Protein AF-A0A1X7VKW8-F1 (afdb_monomer)

pLDDT: mean 81.67, std 7.58, range [49.69, 91.44]

Radius of gyration: 19.3 Å; Cα contacts (8 Å, |Δi|>4): 17; chains: 1; bounding box: 43×34×45 Å

Mean predicted aligned error: 9.91 Å

Secondary structure (DSSP, 8-state):
----TTHHHHHHHHHHHHSSGGGT--GGGHHHHHHHHHT---SS-HHHHHHHHHHHHHHHHHHHHHHSPTTSHHHHHHHHH-

Sol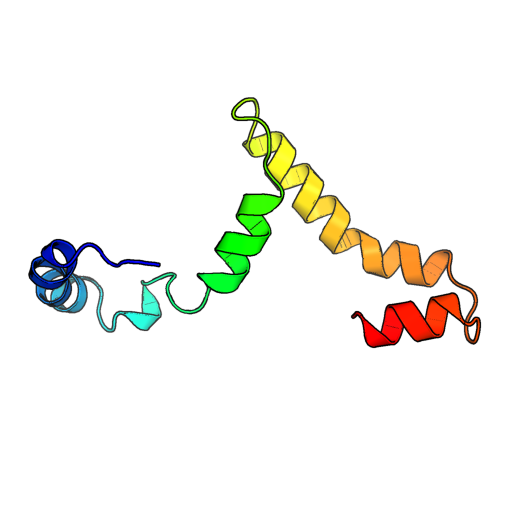vent-accessible surface area (backbone atoms only — not comparable to full-atom va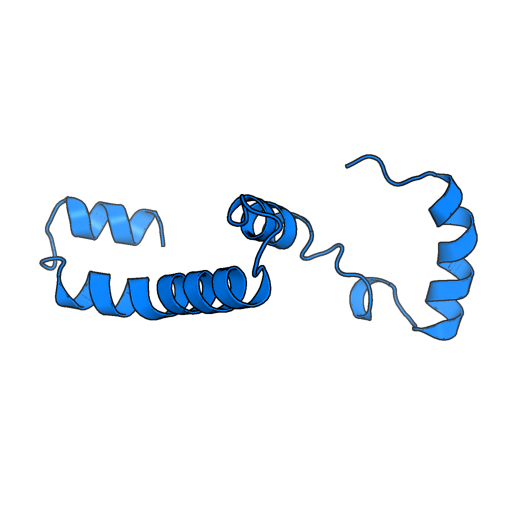lues): 5134 Å² total; per-residue (Å²): 135,83,74,62,72,72,56,63,74,48,45,64,58,49,33,73,75,70,40,64,58,81,81,76,43,63,70,92,45,44,67,59,50,50,59,59,50,68,72,63,86,56,93,69,63,50,70,59,51,52,53,50,51,55,51,48,65,70,43,46,61,61,48,46,67,74,68,46,55,91,88,36,73,69,38,57,51,50,64,73,74,105

Foldseek 3Di:
DDDPVVVVVCVVVCCVVPNDCVVPPCVVCVVVVVVVVVQDDDPPPVVVSNVVVVVCVVCVVVVCVVPPDPPDPVNVVVVVVD

Sequence (82 aa):
MTINVHSLLHLPNAVRQLGPLWAHSCFPYESENGEFFSLFHRSQSIEKQVVNYCSVIQKLPSLANSTLVPGSELHDEYIKMA

Structure (mmCIF, N/CA/C/O backbone):
data_AF-A0A1X7VKW8-F1
#
_entry.id   AF-A0A1X7VKW8-F1
#
loop_
_atom_site.group_PDB
_atom_site.id
_atom_site.type_symbol
_atom_site.label_atom_id
_atom_site.label_alt_id
_atom_site.label_comp_id
_atom_site.label_asym_id
_atom_site.label_entity_id
_atom_site.label_seq_id
_atom_site.pdbx_PDB_ins_code
_atom_site.Cartn_x
_atom_site.Cartn_y
_atom_site.Cartn_z
_atom_site.occupancy
_atom_site.B_iso_or_equiv
_atom_site.auth_seq_id
_atom_site.auth_comp_id
_atom_site.auth_asym_id
_atom_site.auth_atom_id
_atom_site.pdbx_PDB_model_num
ATOM 1 N N . MET A 1 1 ? -4.274 3.250 -17.257 1.00 49.69 1 MET A N 1
ATOM 2 C CA . MET A 1 1 ? -2.828 3.518 -17.373 1.00 49.69 1 MET A CA 1
ATOM 3 C C . MET A 1 1 ? -2.324 2.997 -18.714 1.00 49.69 1 MET A C 1
ATOM 5 O O . MET A 1 1 ? -2.722 1.910 -19.115 1.00 49.69 1 MET A O 1
ATOM 9 N N . THR A 1 2 ? -1.498 3.760 -19.430 1.00 50.03 2 THR A N 1
ATOM 10 C CA . THR A 1 2 ? -0.837 3.291 -20.657 1.00 50.03 2 THR A CA 1
ATOM 11 C C . THR A 1 2 ? 0.454 2.602 -20.234 1.00 50.03 2 THR A C 1
ATOM 13 O O . THR A 1 2 ? 1.408 3.275 -19.849 1.00 50.03 2 THR A O 1
ATOM 16 N N . ILE A 1 3 ? 0.495 1.267 -20.248 1.00 65.50 3 ILE A N 1
ATOM 17 C CA . ILE A 1 3 ? 1.776 0.563 -20.136 1.00 65.50 3 ILE A CA 1
ATOM 18 C C . ILE A 1 3 ? 2.652 1.048 -21.288 1.00 65.50 3 ILE A C 1
ATOM 20 O O . ILE A 1 3 ? 2.216 1.068 -22.442 1.00 65.50 3 ILE A O 1
ATOM 24 N N . ASN A 1 4 ? 3.884 1.458 -20.982 1.00 71.19 4 ASN A N 1
ATOM 25 C CA . ASN A 1 4 ? 4.851 1.694 -22.038 1.00 71.19 4 ASN A CA 1
ATOM 26 C C . ASN A 1 4 ? 5.039 0.359 -22.765 1.00 71.19 4 ASN A C 1
ATOM 28 O O . ASN A 1 4 ? 5.542 -0.595 -22.175 1.00 71.19 4 ASN A O 1
ATOM 32 N N . VAL A 1 5 ? 4.610 0.281 -24.027 1.00 78.06 5 VAL A N 1
ATOM 33 C CA . VAL A 1 5 ? 4.693 -0.938 -24.847 1.00 78.06 5 VAL A CA 1
ATOM 34 C C . VAL A 1 5 ? 6.117 -1.502 -24.866 1.00 78.06 5 VAL A C 1
ATOM 36 O O . VAL A 1 5 ? 6.300 -2.713 -24.934 1.00 78.06 5 VAL A O 1
ATOM 39 N N . HIS A 1 6 ? 7.129 -0.642 -24.713 1.00 82.06 6 HIS A N 1
ATOM 40 C CA . HIS A 1 6 ? 8.525 -1.044 -24.583 1.00 82.06 6 HIS A CA 1
ATOM 41 C C . HIS A 1 6 ? 8.783 -1.968 -23.380 1.00 82.06 6 HIS A C 1
ATOM 43 O O . HIS A 1 6 ? 9.600 -2.880 -23.473 1.00 82.06 6 HIS A O 1
ATOM 49 N N . SER A 1 7 ? 8.063 -1.799 -22.268 1.00 73.00 7 SER A N 1
ATOM 50 C CA . SER A 1 7 ? 8.196 -2.652 -21.080 1.00 73.00 7 SER A CA 1
ATOM 51 C C . SER A 1 7 ? 7.806 -4.110 -21.349 1.00 73.00 7 SER A C 1
ATOM 53 O O . SER A 1 7 ? 8.292 -5.005 -20.658 1.00 73.00 7 SER A O 1
ATOM 55 N N . LEU A 1 8 ? 7.002 -4.379 -22.386 1.00 81.31 8 LEU A N 1
ATOM 56 C CA . LEU A 1 8 ? 6.652 -5.743 -22.790 1.00 81.31 8 LEU A CA 1
ATOM 57 C C . LEU A 1 8 ? 7.857 -6.529 -23.330 1.00 81.31 8 LEU A C 1
ATOM 59 O O . LEU A 1 8 ? 7.855 -7.753 -23.225 1.00 81.31 8 LEU A O 1
ATOM 63 N N . LEU A 1 9 ? 8.908 -5.864 -23.839 1.00 90.69 9 LEU A N 1
ATOM 64 C CA . LEU A 1 9 ? 10.150 -6.551 -24.227 1.00 90.69 9 LEU A CA 1
ATOM 65 C C . LEU A 1 9 ? 10.897 -7.128 -23.020 1.00 90.69 9 LEU A C 1
ATOM 67 O O . LEU A 1 9 ? 11.582 -8.141 -23.145 1.00 90.69 9 LEU A O 1
ATOM 71 N N . HIS A 1 10 ? 10.774 -6.486 -21.859 1.00 84.94 10 HIS A N 1
ATOM 72 C CA . HIS A 1 10 ? 11.507 -6.867 -20.649 1.00 84.94 10 HIS A CA 1
ATOM 73 C C . HIS A 1 10 ? 10.713 -7.831 -19.762 1.00 84.94 10 HIS A C 1
ATOM 75 O O . HIS A 1 10 ? 11.306 -8.547 -18.954 1.00 84.94 10 HIS A O 1
ATOM 81 N N . LEU A 1 11 ? 9.390 -7.909 -19.952 1.00 83.06 11 LEU A N 1
ATOM 82 C CA . LEU A 1 11 ? 8.487 -8.805 -19.220 1.00 83.06 11 LEU A CA 1
ATOM 83 C C . LEU A 1 11 ? 8.960 -10.273 -19.200 1.00 83.06 11 LEU A C 1
ATOM 85 O O . LEU A 1 11 ? 8.995 -10.860 -18.119 1.00 83.06 11 LEU A O 1
ATOM 89 N N . PRO A 1 12 ? 9.363 -10.888 -20.332 1.00 88.38 12 PRO A N 1
ATOM 90 C CA . PRO A 1 12 ? 9.816 -12.279 -20.338 1.00 88.38 12 PRO A CA 1
ATOM 91 C C . PRO A 1 12 ? 11.069 -12.503 -19.487 1.00 88.38 12 PRO A C 1
ATOM 93 O O . PRO A 1 12 ? 11.175 -13.516 -18.798 1.00 88.38 12 PRO A O 1
ATOM 96 N N . ASN A 1 13 ? 12.007 -11.550 -19.494 1.00 87.56 13 ASN A N 1
ATOM 97 C CA . ASN A 1 13 ? 13.207 -11.624 -18.660 1.00 87.56 13 ASN A CA 1
ATOM 98 C C . ASN A 1 13 ? 12.852 -11.485 -17.177 1.00 87.56 13 ASN A C 1
ATOM 100 O O . ASN A 1 13 ? 13.354 -12.259 -16.364 1.00 87.56 13 ASN A O 1
ATOM 104 N N . ALA A 1 14 ? 11.929 -10.579 -16.839 1.00 83.06 14 ALA A N 1
ATOM 105 C CA . ALA A 1 14 ? 11.418 -10.433 -15.479 1.00 83.06 14 ALA A CA 1
ATOM 106 C C . ALA A 1 14 ? 10.743 -11.723 -14.984 1.00 83.06 14 ALA A C 1
ATOM 108 O O . ALA A 1 14 ? 11.015 -12.165 -13.872 1.00 83.06 14 ALA A O 1
ATOM 109 N N . VAL A 1 15 ? 9.939 -12.390 -15.823 1.00 84.75 15 VAL A N 1
ATOM 110 C CA . VAL A 1 15 ? 9.310 -13.673 -15.463 1.00 84.75 15 VAL A CA 1
ATOM 111 C C . VAL A 1 15 ? 10.338 -14.777 -15.231 1.00 84.75 15 VAL A C 1
ATOM 113 O O . VAL A 1 15 ? 10.209 -15.564 -14.297 1.00 84.75 15 VAL A O 1
ATOM 116 N N . ARG A 1 16 ? 11.386 -14.843 -16.059 1.00 90.50 16 ARG A N 1
ATOM 117 C CA . ARG A 1 16 ? 12.441 -15.860 -15.918 1.00 90.50 16 ARG A CA 1
ATOM 118 C C . ARG A 1 16 ? 13.286 -15.666 -14.661 1.00 90.50 16 ARG A C 1
ATOM 120 O O . ARG A 1 16 ? 13.754 -16.654 -14.110 1.00 90.50 16 ARG A O 1
ATOM 127 N N . GLN A 1 17 ? 13.495 -14.423 -14.230 1.00 88.12 17 GLN A N 1
ATOM 128 C CA . GLN A 1 17 ? 14.322 -14.103 -13.063 1.00 88.12 17 GLN A CA 1
ATOM 129 C C . GLN A 1 17 ? 13.543 -14.152 -11.745 1.00 88.12 17 GLN A C 1
ATOM 131 O O . GLN A 1 17 ? 14.078 -14.606 -10.740 1.00 88.12 17 GLN A O 1
ATOM 136 N N . LEU A 1 18 ? 12.297 -13.678 -11.749 1.00 85.19 18 LEU A N 1
ATOM 137 C CA . LEU A 1 18 ? 11.514 -13.421 -10.536 1.00 85.19 18 LEU A CA 1
ATOM 138 C C . LEU A 1 18 ? 10.287 -14.339 -10.408 1.00 85.19 18 LEU A C 1
ATOM 140 O O . LEU A 1 18 ? 9.582 -14.300 -9.404 1.00 85.19 18 LEU A O 1
ATOM 144 N N . GLY A 1 19 ? 10.026 -15.185 -11.409 1.00 85.06 19 GLY A N 1
ATOM 145 C CA . GLY A 1 19 ? 8.878 -16.087 -11.436 1.00 85.06 19 GLY A CA 1
ATOM 146 C C . GLY A 1 19 ? 7.610 -15.428 -11.997 1.00 85.06 19 GLY A C 1
ATOM 147 O O . GLY A 1 19 ? 7.682 -14.473 -12.769 1.00 85.06 19 GLY A O 1
ATOM 148 N N . PRO A 1 20 ? 6.411 -15.932 -11.673 1.00 81.69 20 PRO A N 1
ATOM 149 C CA . PRO A 1 20 ? 5.156 -15.401 -12.211 1.00 81.69 20 PRO A CA 1
ATOM 150 C C . PRO A 1 20 ? 4.939 -13.928 -11.847 1.00 81.69 20 PRO A C 1
ATOM 152 O O . PRO A 1 20 ? 5.011 -13.593 -10.670 1.00 81.69 20 PRO A O 1
ATOM 155 N N . LEU A 1 21 ? 4.625 -13.061 -12.825 1.00 74.56 21 LEU A N 1
ATOM 156 C CA . LEU A 1 21 ? 4.495 -11.603 -12.615 1.00 74.56 21 LEU A CA 1
ATOM 157 C C . LEU A 1 21 ? 3.640 -11.241 -11.406 1.00 74.56 21 LEU A C 1
ATOM 159 O O . LEU A 1 21 ? 4.012 -10.350 -10.670 1.00 74.56 21 LEU A O 1
ATOM 163 N N . TRP A 1 22 ? 2.534 -11.930 -11.151 1.00 70.75 22 TRP A N 1
ATOM 164 C CA . TRP A 1 22 ? 1.645 -11.613 -10.029 1.00 70.75 22 TRP A CA 1
ATOM 165 C C . TRP A 1 22 ? 2.306 -11.728 -8.643 1.00 70.75 22 TRP A C 1
ATOM 167 O O . TRP A 1 22 ? 1.816 -11.120 -7.699 1.00 70.75 22 TRP A O 1
ATOM 177 N N . ALA A 1 23 ? 3.406 -12.475 -8.508 1.00 74.69 23 ALA A N 1
ATOM 178 C CA . ALA A 1 23 ? 4.125 -12.612 -7.242 1.00 74.69 23 ALA A CA 1
ATOM 179 C C . ALA A 1 23 ? 5.062 -11.424 -6.948 1.00 74.69 23 ALA A C 1
ATOM 181 O O . ALA A 1 23 ? 5.445 -11.213 -5.802 1.00 74.69 23 ALA A O 1
ATOM 182 N N . HIS A 1 24 ? 5.443 -10.654 -7.973 1.00 73.50 24 HIS A N 1
ATOM 183 C CA . HIS A 1 24 ? 6.429 -9.560 -7.880 1.00 73.50 24 HIS A CA 1
ATOM 184 C C . HIS A 1 24 ? 5.981 -8.258 -8.552 1.00 73.50 24 HIS A C 1
ATOM 186 O O . HIS A 1 24 ? 6.643 -7.230 -8.442 1.00 73.50 24 HIS A O 1
ATOM 192 N N . SER A 1 25 ? 4.842 -8.280 -9.231 1.00 75.19 25 SER A N 1
ATOM 193 C CA . SER A 1 25 ? 4.200 -7.130 -9.840 1.00 75.19 25 SER A CA 1
ATOM 194 C C . SER A 1 25 ? 3.202 -6.540 -8.861 1.00 75.19 25 SER A C 1
ATOM 196 O O . SER A 1 25 ? 2.321 -7.234 -8.359 1.00 75.19 25 SER A O 1
ATOM 198 N N . CYS A 1 26 ? 3.276 -5.226 -8.672 1.00 73.50 26 CYS A N 1
ATOM 199 C CA . CYS A 1 26 ? 2.255 -4.476 -7.950 1.00 73.50 26 CYS A CA 1
ATOM 200 C C . CYS A 1 26 ? 0.991 -4.220 -8.788 1.00 73.50 26 CYS A C 1
ATOM 202 O O . CYS A 1 26 ? 0.132 -3.468 -8.341 1.00 73.50 26 CYS A O 1
ATOM 204 N N . PHE A 1 27 ? 0.861 -4.821 -9.978 1.00 76.50 27 PHE A N 1
ATOM 205 C CA . PHE A 1 27 ? -0.305 -4.652 -10.849 1.00 76.50 27 PHE A CA 1
ATOM 206 C C . PHE A 1 27 ? -1.645 -4.956 -10.149 1.00 76.50 27 PHE A C 1
ATOM 208 O O . PHE A 1 27 ? -2.558 -4.145 -10.275 1.00 76.50 27 PHE A O 1
ATOM 215 N N . PRO A 1 28 ? -1.787 -6.028 -9.337 1.00 78.19 28 PRO A N 1
ATOM 216 C CA . PRO A 1 28 ? -3.029 -6.270 -8.594 1.00 78.19 28 PRO A CA 1
ATOM 217 C C . PRO A 1 28 ? -3.380 -5.167 -7.585 1.00 78.19 28 PRO A C 1
ATOM 219 O O . PRO A 1 28 ? -4.538 -5.030 -7.212 1.00 78.19 28 PRO A O 1
ATOM 222 N N . TYR A 1 29 ? -2.390 -4.385 -7.150 1.00 80.56 29 TYR A N 1
ATOM 223 C CA . TYR A 1 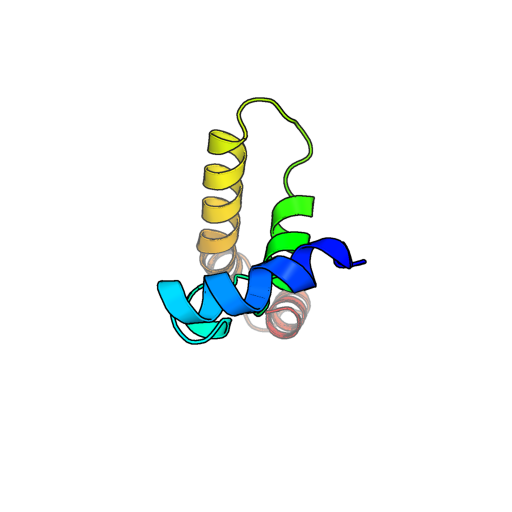29 ? -2.540 -3.302 -6.178 1.00 80.56 29 TYR A CA 1
ATOM 224 C C . TYR A 1 29 ? -2.511 -1.920 -6.841 1.00 80.56 29 TYR A C 1
ATOM 226 O O . TYR A 1 29 ? -2.427 -0.915 -6.148 1.00 80.56 29 TYR A O 1
ATOM 234 N N . GLU A 1 30 ? -2.517 -1.832 -8.173 1.00 80.44 30 GLU A N 1
ATOM 235 C CA . GLU A 1 30 ? -2.335 -0.565 -8.889 1.00 80.44 30 GLU A CA 1
ATOM 236 C C . GLU A 1 30 ? -3.462 0.432 -8.598 1.00 80.44 30 GLU A C 1
ATOM 238 O O . GLU A 1 30 ? -3.187 1.614 -8.397 1.00 80.44 30 GLU A O 1
ATOM 243 N N . SER A 1 31 ? -4.705 -0.050 -8.505 1.00 83.00 31 SER A N 1
ATOM 244 C CA . SER A 1 31 ? -5.865 0.760 -8.115 1.00 83.00 31 SER A CA 1
ATOM 245 C C . SER A 1 31 ? -5.679 1.367 -6.724 1.00 83.00 31 SER A C 1
ATOM 247 O O . SER A 1 31 ? -5.724 2.586 -6.574 1.00 83.00 31 SER A O 1
ATOM 249 N N . GLU A 1 32 ? -5.363 0.531 -5.734 1.00 82.62 32 GLU A N 1
ATOM 250 C CA . GLU A 1 32 ? -5.139 0.965 -4.350 1.00 82.62 32 GLU A CA 1
ATOM 251 C C . GLU A 1 32 ? -3.919 1.882 -4.227 1.00 82.62 32 GLU A C 1
ATOM 253 O O . GLU A 1 32 ? -3.949 2.876 -3.511 1.00 82.62 32 GLU A O 1
ATOM 258 N N . ASN A 1 33 ? -2.845 1.601 -4.969 1.00 82.56 33 ASN A N 1
ATOM 259 C CA . ASN A 1 33 ? -1.656 2.449 -5.009 1.00 82.56 33 ASN A CA 1
ATOM 260 C C . ASN A 1 33 ? -1.953 3.818 -5.631 1.00 82.56 33 ASN A C 1
ATOM 262 O O . ASN A 1 33 ? -1.354 4.806 -5.217 1.00 82.56 33 ASN A O 1
ATOM 266 N N . GLY A 1 34 ? -2.857 3.886 -6.612 1.00 83.62 34 GLY A N 1
ATOM 267 C CA . GLY A 1 34 ? -3.314 5.136 -7.215 1.00 83.62 34 GLY A CA 1
ATOM 268 C C . GLY A 1 34 ? -4.103 5.994 -6.228 1.00 83.62 34 GLY A C 1
ATOM 269 O O . GLY A 1 34 ? -3.773 7.166 -6.040 1.00 83.62 34 GLY A O 1
ATOM 270 N N . GLU A 1 35 ? -5.081 5.396 -5.546 1.00 83.44 35 GLU A N 1
ATOM 271 C CA . GLU A 1 35 ? -5.842 6.055 -4.476 1.00 83.44 35 GLU A CA 1
ATOM 272 C C . GLU A 1 35 ? -4.915 6.504 -3.344 1.00 83.44 35 GLU A C 1
ATOM 274 O O . GLU A 1 35 ? -4.920 7.670 -2.950 1.00 83.44 35 GLU A O 1
ATOM 279 N N . PHE A 1 36 ? -4.024 5.622 -2.892 1.00 81.25 36 PHE A N 1
ATOM 280 C CA . PHE A 1 36 ? -3.024 5.928 -1.876 1.00 81.25 36 PHE A CA 1
ATOM 281 C C . PHE A 1 36 ? -2.099 7.073 -2.302 1.00 81.25 36 PHE A C 1
ATOM 283 O O . PHE A 1 36 ? -1.802 7.959 -1.502 1.00 81.25 36 PHE A O 1
ATOM 290 N N . PHE A 1 37 ? -1.672 7.101 -3.567 1.00 80.75 37 PHE A N 1
ATOM 291 C CA . PHE A 1 37 ? -0.829 8.168 -4.099 1.00 80.75 37 PHE A CA 1
ATOM 292 C C . PHE A 1 37 ? -1.556 9.515 -4.159 1.00 80.75 37 PHE A C 1
ATOM 294 O O . PHE A 1 37 ? -0.941 10.545 -3.884 1.00 80.75 37 PHE A O 1
ATOM 301 N N . SER A 1 38 ? -2.862 9.516 -4.450 1.00 82.12 38 SER A N 1
ATOM 302 C CA . SER A 1 38 ? -3.682 10.734 -4.492 1.00 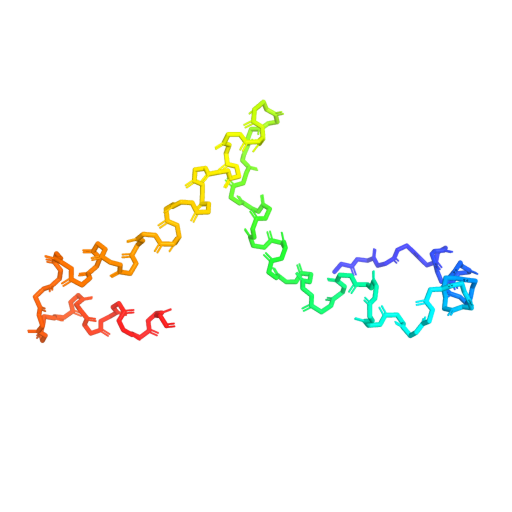82.12 38 SER A CA 1
ATOM 303 C C . SER A 1 38 ? -3.722 11.484 -3.152 1.00 82.12 38 SER A C 1
ATOM 305 O O . SER A 1 38 ? -3.939 12.694 -3.116 1.00 82.12 38 SER A O 1
ATOM 307 N N . LEU A 1 39 ? -3.436 10.798 -2.042 1.00 77.56 39 LEU A N 1
ATOM 308 C CA . LEU A 1 39 ? -3.388 11.398 -0.711 1.00 77.56 39 LEU A CA 1
ATOM 309 C C . LEU A 1 39 ? -2.154 12.309 -0.531 1.00 77.56 39 LEU A C 1
ATOM 311 O O . LEU A 1 39 ? -2.191 13.272 0.246 1.00 77.56 39 LEU A O 1
ATOM 315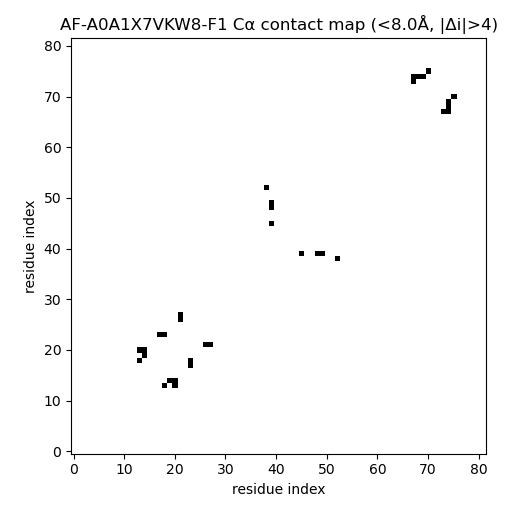 N N . PHE A 1 40 ? -1.067 12.086 -1.275 1.00 80.31 40 PHE A N 1
ATOM 316 C CA . PHE A 1 40 ? 0.172 12.860 -1.158 1.00 80.31 40 PHE A CA 1
ATOM 317 C C . PHE A 1 40 ? 0.191 14.042 -2.128 1.00 80.31 40 PHE A C 1
ATOM 319 O O . PHE A 1 40 ? 0.391 13.896 -3.328 1.00 80.31 40 PHE A O 1
ATOM 326 N N . HIS A 1 41 ? 0.040 15.253 -1.596 1.00 79.75 41 HIS A N 1
ATOM 327 C CA . HIS A 1 41 ? -0.027 16.468 -2.418 1.00 79.75 41 HIS A CA 1
ATOM 328 C C . HIS A 1 41 ? 1.293 17.242 -2.461 1.00 79.75 41 HIS A C 1
ATOM 330 O O . HIS A 1 41 ? 1.510 18.065 -3.349 1.00 79.75 41 HIS A O 1
ATOM 336 N N . ARG A 1 42 ? 2.181 17.028 -1.480 1.00 74.12 42 ARG A N 1
ATOM 337 C CA . ARG A 1 42 ? 3.459 17.746 -1.385 1.00 74.12 42 ARG A CA 1
ATOM 338 C C . ARG A 1 42 ? 4.612 16.775 -1.580 1.00 74.12 42 ARG A C 1
ATOM 340 O O . ARG A 1 42 ? 4.650 15.725 -0.952 1.00 74.12 42 ARG A O 1
ATOM 347 N N . SER A 1 43 ? 5.597 17.169 -2.379 1.00 71.62 43 SER A N 1
ATOM 348 C CA . SER A 1 43 ? 6.830 16.399 -2.596 1.00 71.62 43 SER A CA 1
ATOM 349 C C . SER A 1 43 ? 7.811 16.464 -1.419 1.00 71.62 43 SER A C 1
ATOM 351 O O . SER A 1 43 ? 8.830 15.778 -1.424 1.00 71.62 43 SER A O 1
ATOM 353 N N . GLN A 1 44 ? 7.521 17.284 -0.406 1.00 80.06 44 GLN A N 1
ATOM 354 C CA . GLN A 1 44 ? 8.345 17.416 0.791 1.00 80.06 44 GLN A CA 1
ATOM 355 C C . GLN A 1 44 ? 7.838 16.505 1.909 1.00 80.06 44 GLN A C 1
ATOM 357 O O . GLN A 1 44 ? 6.641 16.468 2.203 1.00 80.06 44 GLN A O 1
ATOM 362 N N . SER A 1 45 ? 8.770 15.812 2.562 1.00 83.31 45 SER A N 1
ATOM 363 C CA . SER A 1 45 ? 8.503 14.902 3.680 1.00 83.31 45 SER A CA 1
ATOM 364 C C . SER A 1 45 ? 7.417 13.861 3.393 1.00 83.31 45 SER A C 1
ATOM 366 O O . SER A 1 45 ? 6.465 13.702 4.164 1.00 83.31 45 SER A O 1
ATOM 368 N N . ILE A 1 46 ? 7.552 13.159 2.267 1.00 82.56 46 ILE A N 1
ATOM 369 C CA . ILE A 1 46 ? 6.628 12.100 1.837 1.00 82.56 46 ILE A CA 1
ATOM 370 C C . ILE A 1 46 ? 6.533 11.012 2.913 1.00 82.56 46 ILE A C 1
ATOM 372 O O . ILE A 1 46 ? 5.443 10.549 3.222 1.00 82.56 46 ILE A O 1
ATOM 376 N N . GLU A 1 47 ? 7.641 10.684 3.575 1.00 85.62 47 GLU A N 1
ATOM 377 C CA . GLU A 1 47 ? 7.697 9.727 4.678 1.0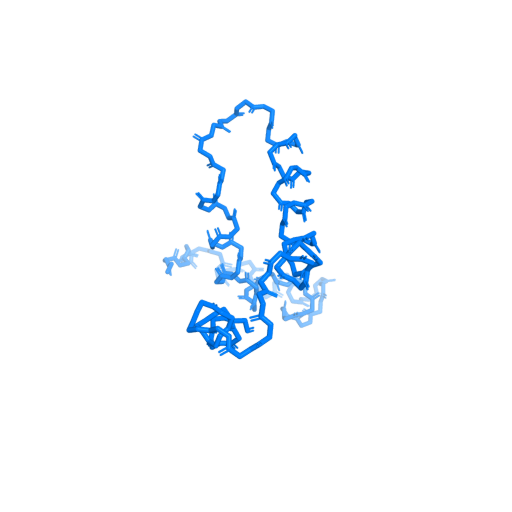0 85.62 47 GLU A CA 1
ATOM 378 C C . GLU A 1 47 ? 6.757 10.096 5.834 1.00 85.62 47 GLU A C 1
ATOM 380 O O . GLU A 1 47 ? 6.047 9.241 6.362 1.00 85.62 47 GLU A O 1
ATOM 385 N N . LYS A 1 48 ? 6.679 11.384 6.192 1.00 87.00 48 LYS A N 1
ATOM 386 C CA . LYS A 1 48 ? 5.776 11.856 7.251 1.00 87.00 48 LYS A CA 1
ATOM 387 C C . LYS A 1 48 ? 4.326 11.818 6.800 1.00 87.00 48 LYS A C 1
ATOM 389 O O . LYS A 1 48 ? 3.455 11.488 7.601 1.00 87.00 48 LYS A O 1
ATOM 394 N N . GLN A 1 49 ? 4.068 12.146 5.536 1.00 85.31 49 GLN A N 1
ATOM 395 C CA . GLN A 1 49 ? 2.722 12.062 4.983 1.00 85.31 49 GLN A CA 1
ATOM 396 C C . GLN A 1 49 ? 2.245 10.607 4.979 1.00 85.31 49 GLN A C 1
ATOM 398 O O . GLN A 1 49 ? 1.168 10.339 5.499 1.00 85.31 49 GLN A O 1
ATOM 403 N N . VAL A 1 50 ? 3.070 9.667 4.506 1.00 87.50 50 VAL A N 1
ATOM 404 C CA . VAL A 1 50 ? 2.782 8.221 4.511 1.00 87.50 50 VAL A CA 1
ATOM 405 C C . VAL A 1 50 ? 2.431 7.743 5.916 1.00 87.50 50 VAL A C 1
ATOM 407 O O . VAL A 1 50 ? 1.362 7.172 6.119 1.00 87.50 50 VAL A O 1
ATOM 410 N N . VAL A 1 51 ? 3.284 8.028 6.905 1.00 89.56 51 VAL A N 1
ATOM 411 C CA . VAL A 1 51 ? 3.040 7.609 8.294 1.00 89.56 51 VAL A CA 1
ATOM 412 C C . VAL A 1 51 ? 1.747 8.212 8.837 1.00 89.56 51 VAL A C 1
ATOM 414 O O . VAL A 1 51 ? 0.965 7.503 9.472 1.00 89.56 51 VAL A O 1
ATOM 417 N N . ASN A 1 52 ? 1.496 9.497 8.581 1.00 87.44 52 ASN A N 1
ATOM 418 C CA . ASN A 1 52 ? 0.292 10.168 9.053 1.00 87.44 52 ASN A CA 1
ATOM 419 C C . ASN A 1 52 ? -0.974 9.569 8.427 1.00 87.44 52 ASN A C 1
ATOM 421 O O . ASN A 1 52 ? -1.903 9.236 9.156 1.00 87.44 52 ASN A O 1
ATOM 425 N N . TYR A 1 53 ? -1.000 9.369 7.108 1.00 84.38 53 TYR A N 1
ATOM 426 C CA . TYR A 1 53 ? -2.155 8.787 6.424 1.00 84.38 53 TYR A CA 1
ATOM 427 C C . TYR A 1 53 ? -2.423 7.355 6.872 1.00 84.38 53 TYR A C 1
ATOM 429 O O . TYR A 1 53 ? -3.549 7.053 7.260 1.00 84.38 53 TYR A O 1
ATOM 437 N N . CYS A 1 54 ? -1.397 6.500 6.923 1.00 88.25 54 CYS A N 1
ATOM 438 C CA . CYS A 1 54 ? -1.548 5.144 7.448 1.00 88.25 54 CYS A CA 1
ATOM 439 C C . CYS A 1 54 ? -2.087 5.160 8.885 1.00 88.25 54 CYS A C 1
ATOM 441 O O . CYS A 1 54 ? -2.996 4.401 9.210 1.00 88.25 54 CYS A O 1
ATOM 443 N N . SER A 1 55 ? -1.579 6.059 9.733 1.00 90.50 55 SER A N 1
ATOM 444 C CA . SER A 1 55 ? -2.041 6.195 11.119 1.00 90.50 55 SER A CA 1
ATOM 445 C C . SER A 1 55 ? -3.498 6.646 11.209 1.00 90.50 55 SER A C 1
ATOM 447 O O . SER A 1 55 ? -4.234 6.149 12.060 1.00 90.50 55 SER A O 1
ATOM 449 N N . VAL A 1 56 ? -3.921 7.578 10.348 1.00 88.00 56 VAL A N 1
ATOM 450 C CA . VAL A 1 56 ? -5.311 8.046 10.278 1.00 88.00 56 VAL A CA 1
ATOM 451 C C . VAL A 1 56 ? -6.214 6.909 9.821 1.00 88.00 56 VAL A C 1
ATOM 453 O O . VAL A 1 56 ? -7.136 6.579 10.553 1.00 88.00 56 VAL A O 1
ATOM 456 N N . ILE A 1 57 ? -5.916 6.260 8.691 1.00 87.25 57 ILE A N 1
ATOM 457 C CA . ILE A 1 57 ? -6.721 5.158 8.138 1.00 87.25 57 ILE A CA 1
ATOM 458 C C . ILE A 1 57 ? -6.863 4.018 9.156 1.00 87.25 57 ILE A C 1
ATOM 460 O O . ILE A 1 57 ? -7.965 3.529 9.379 1.00 87.25 57 ILE A O 1
ATOM 464 N N . GLN A 1 58 ? -5.779 3.635 9.839 1.00 90.06 58 GLN A N 1
ATOM 465 C CA . GLN A 1 58 ? -5.810 2.568 10.847 1.00 90.06 58 GLN A CA 1
ATOM 466 C C . GLN A 1 58 ? -6.622 2.934 12.096 1.00 90.06 58 GLN A C 1
ATOM 468 O O . GLN A 1 58 ? -7.258 2.067 12.692 1.00 90.06 58 GLN A O 1
ATOM 473 N N . LYS A 1 59 ? -6.596 4.202 12.526 1.00 91.44 59 LYS A N 1
ATOM 474 C CA . LYS A 1 59 ? -7.311 4.654 13.732 1.00 91.44 59 LYS A CA 1
ATOM 475 C C . LYS A 1 59 ? -8.741 5.103 13.454 1.00 91.44 59 LYS A C 1
ATOM 477 O O . LYS A 1 59 ? -9.538 5.133 14.392 1.00 91.44 59 LYS A O 1
ATOM 482 N N . LEU A 1 60 ? -9.084 5.423 12.209 1.00 88.81 60 LEU A N 1
ATOM 483 C CA . LEU A 1 60 ? -10.400 5.927 11.825 1.00 88.81 60 LEU A CA 1
ATOM 484 C C . LEU A 1 60 ? -11.548 5.002 12.271 1.00 88.81 60 LEU A C 1
ATOM 486 O O . LEU A 1 60 ? -12.479 5.525 12.877 1.00 88.81 60 LEU A O 1
ATOM 490 N N . PRO A 1 61 ? -11.468 3.661 12.130 1.00 87.31 61 PRO A N 1
ATOM 491 C CA . PRO A 1 61 ? -12.510 2.762 12.630 1.00 87.31 61 PRO A CA 1
ATOM 492 C C . PRO A 1 61 ? -12.670 2.811 14.148 1.00 87.31 61 PRO A C 1
ATOM 494 O O . PRO A 1 61 ? -13.783 2.844 14.665 1.00 87.31 61 PRO A O 1
ATOM 497 N N . SER A 1 62 ? -11.556 2.872 14.884 1.00 88.19 62 SER A N 1
ATOM 498 C CA . SER A 1 62 ? -11.601 2.976 16.347 1.00 88.19 62 SER A CA 1
ATOM 499 C C . SER A 1 62 ? -12.232 4.293 16.805 1.00 88.19 62 SER A C 1
ATOM 501 O O . SER A 1 62 ? -13.021 4.308 17.748 1.00 88.19 62 SER A O 1
ATOM 503 N N . LEU A 1 63 ? -11.943 5.387 16.093 1.00 87.19 63 LEU A N 1
ATOM 504 C CA . LEU A 1 63 ? -12.515 6.694 16.377 1.00 87.19 63 LEU A CA 1
ATOM 505 C C . LEU A 1 63 ? -14.007 6.729 16.032 1.00 87.19 63 LEU A C 1
ATOM 507 O O . LEU A 1 63 ? -14.798 7.182 16.859 1.00 87.19 63 LEU A O 1
ATOM 511 N N . ALA A 1 64 ? -14.389 6.194 14.871 1.00 87.31 64 ALA A N 1
ATOM 512 C CA . ALA A 1 64 ? -15.776 6.079 14.434 1.00 87.31 64 ALA A CA 1
ATOM 513 C C . ALA A 1 64 ? -16.607 5.305 15.465 1.00 87.31 64 ALA A C 1
ATOM 515 O O . ALA A 1 64 ? -17.595 5.831 15.962 1.00 87.31 64 ALA A O 1
ATOM 516 N N . ASN A 1 65 ? -16.134 4.139 15.910 1.00 84.75 65 ASN A N 1
ATOM 517 C CA . ASN A 1 65 ? -16.814 3.331 16.927 1.00 84.75 65 ASN A CA 1
ATOM 518 C C . ASN A 1 65 ? -16.919 4.017 18.301 1.00 84.75 65 ASN A C 1
ATOM 520 O O . ASN A 1 65 ? -17.838 3.730 19.062 1.00 84.75 65 ASN A O 1
ATOM 524 N N . SER A 1 66 ? -15.975 4.901 18.644 1.00 86.88 66 SER A N 1
ATOM 525 C CA . SER A 1 66 ? -16.001 5.645 19.914 1.00 86.88 66 SER A CA 1
ATOM 526 C C . SER A 1 66 ? -16.868 6.907 19.881 1.00 86.88 66 SER A C 1
ATOM 528 O O . SER A 1 66 ? -17.280 7.389 20.933 1.00 86.88 66 SER A O 1
ATOM 530 N N . THR A 1 67 ? -17.125 7.454 18.689 1.00 87.62 67 THR A N 1
ATOM 531 C CA . THR A 1 67 ? -17.752 8.775 18.515 1.00 87.62 67 THR A CA 1
ATOM 532 C C . THR A 1 67 ? -19.156 8.679 17.918 1.00 87.62 67 THR A C 1
ATOM 534 O O . THR A 1 67 ? -20.016 9.496 18.240 1.00 87.62 67 THR A O 1
ATOM 537 N N . LEU A 1 68 ? -19.404 7.696 17.049 1.00 86.88 68 LEU A N 1
ATOM 538 C CA . LEU A 1 68 ? -20.699 7.484 16.413 1.00 86.88 68 LEU A CA 1
ATOM 539 C C . LEU A 1 68 ? -21.625 6.727 17.361 1.00 86.88 68 LE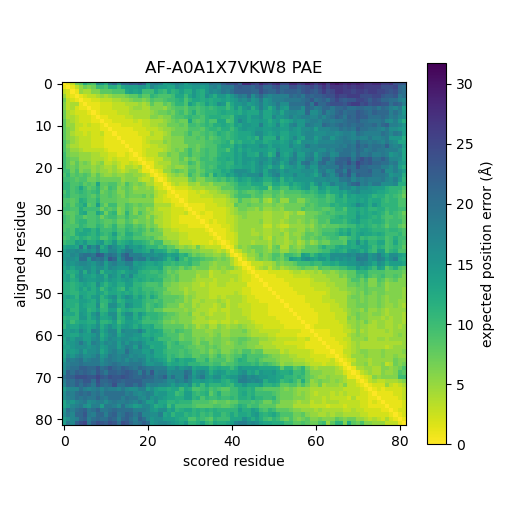U A C 1
ATOM 541 O O . LEU A 1 68 ? -21.271 5.688 17.915 1.00 86.88 68 LEU A O 1
ATOM 545 N N . VAL A 1 69 ? -22.840 7.245 17.528 1.00 85.38 69 VAL A N 1
ATOM 546 C CA . VAL A 1 69 ? -23.865 6.583 18.336 1.00 85.38 69 VAL A CA 1
ATOM 547 C C . VAL A 1 69 ? -24.452 5.421 17.524 1.00 85.38 69 VAL A C 1
ATOM 549 O O . VAL A 1 69 ? -24.905 5.658 16.397 1.00 85.38 69 VAL A O 1
ATOM 552 N N . PRO A 1 70 ? -24.477 4.186 18.062 1.00 80.19 70 PRO A N 1
ATOM 553 C CA . PRO A 1 70 ? -25.118 3.042 17.415 1.00 80.19 70 PRO A CA 1
ATOM 554 C C . PRO A 1 70 ? -26.573 3.335 17.033 1.00 80.19 70 PRO A C 1
ATOM 556 O O . PRO A 1 70 ? -27.362 3.747 17.882 1.00 80.19 70 PRO A O 1
ATOM 559 N N . GLY A 1 71 ? -26.916 3.140 15.755 1.00 76.12 71 GLY A N 1
ATOM 560 C CA . GLY A 1 71 ? -28.258 3.400 15.211 1.00 76.12 71 GLY A CA 1
ATOM 561 C C . GLY A 1 71 ? -28.556 4.861 14.851 1.00 76.12 71 GLY A C 1
ATOM 562 O O . GLY A 1 71 ? -29.705 5.197 14.574 1.00 76.12 71 GLY A O 1
ATOM 563 N N . SER A 1 72 ? -27.554 5.745 14.869 1.00 84.12 72 SER A N 1
ATOM 564 C CA . SER A 1 72 ? -27.669 7.068 14.242 1.00 84.12 72 SER A CA 1
ATOM 565 C C . SER A 1 72 ? -27.521 6.968 12.719 1.00 84.12 72 SER A C 1
ATOM 567 O O . SER A 1 72 ? -26.772 6.126 12.228 1.00 84.12 72 SER A O 1
ATOM 569 N N . GLU A 1 73 ? -28.165 7.869 11.967 1.00 84.31 73 GLU A N 1
ATOM 570 C CA . GLU A 1 73 ? -28.061 7.910 10.494 1.00 84.31 73 GLU A CA 1
ATOM 571 C C . GLU A 1 73 ? -26.600 7.962 10.013 1.00 84.31 73 GLU A C 1
ATOM 573 O O . GLU A 1 73 ? -26.232 7.284 9.056 1.00 84.31 73 GLU A O 1
ATOM 578 N N . LEU A 1 74 ? -25.746 8.696 10.736 1.00 82.62 74 LEU A N 1
ATOM 579 C CA .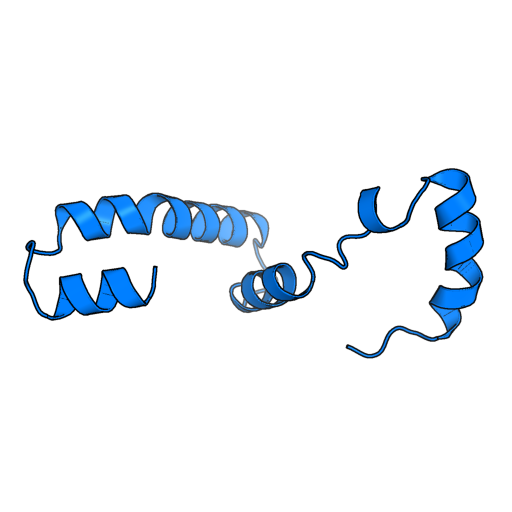 LEU A 1 74 ? -24.312 8.804 10.452 1.00 82.62 74 LEU A CA 1
ATOM 580 C C . LEU A 1 74 ? -23.553 7.494 10.696 1.00 82.62 74 LEU A C 1
ATOM 582 O O . LEU A 1 74 ? -22.615 7.177 9.969 1.00 82.62 74 LEU A O 1
ATOM 586 N N . HIS A 1 75 ? -23.942 6.723 11.715 1.00 83.75 75 HIS A N 1
ATOM 587 C CA . HIS A 1 75 ? -23.368 5.401 11.945 1.00 83.75 75 HIS A CA 1
ATOM 588 C C . HIS A 1 75 ? -23.751 4.441 10.812 1.00 83.75 75 HIS A C 1
ATOM 590 O O . HIS A 1 75 ? -22.904 3.684 10.336 1.00 83.75 75 HIS A O 1
ATOM 596 N N . ASP A 1 76 ? -25.005 4.464 10.368 1.00 83.62 76 ASP A N 1
ATOM 597 C CA . ASP A 1 76 ? -25.473 3.589 9.291 1.00 83.62 76 ASP A CA 1
ATOM 598 C C . ASP A 1 76 ? -24.848 3.954 7.937 1.00 83.62 76 ASP A C 1
ATOM 600 O O . ASP A 1 76 ? -24.581 3.075 7.119 1.00 83.62 76 ASP A O 1
ATOM 604 N N . GLU A 1 77 ? -24.589 5.239 7.693 1.00 86.56 77 GLU A N 1
ATOM 605 C CA . GLU A 1 77 ? -23.856 5.708 6.515 1.00 86.56 77 GLU A CA 1
ATOM 606 C C . GLU A 1 77 ? -22.382 5.278 6.551 1.00 86.56 77 GLU A C 1
ATOM 608 O O . GLU A 1 77 ? -21.877 4.741 5.565 1.00 86.56 77 GLU A O 1
ATOM 613 N N . TYR A 1 78 ? -21.713 5.414 7.702 1.00 84.62 78 TYR A N 1
ATOM 614 C CA . TYR A 1 78 ? -20.332 4.959 7.882 1.00 84.62 78 TYR A CA 1
ATOM 615 C C . TYR A 1 78 ? -20.175 3.452 7.625 1.00 84.62 78 TYR A C 1
ATOM 617 O O . TYR A 1 78 ? -19.268 3.045 6.904 1.00 84.62 78 TYR A O 1
ATOM 625 N N . ILE A 1 79 ? -21.090 2.626 8.146 1.00 82.88 79 ILE A N 1
ATOM 626 C CA . ILE A 1 79 ? -21.096 1.168 7.925 1.00 82.88 79 ILE A CA 1
ATOM 627 C C . ILE A 1 79 ? -21.299 0.809 6.445 1.00 82.88 79 ILE A C 1
ATOM 629 O O . ILE A 1 79 ? -20.823 -0.228 6.006 1.00 82.88 79 ILE A O 1
ATOM 633 N N . LYS A 1 80 ? -22.007 1.636 5.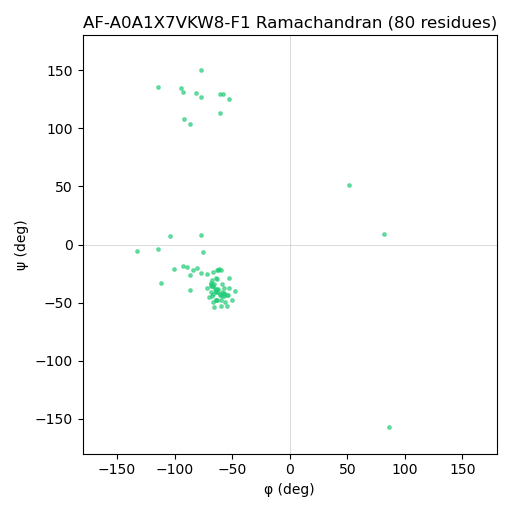666 1.00 85.06 80 LYS A N 1
ATOM 634 C CA . LYS A 1 80 ? -22.189 1.412 4.219 1.00 85.06 80 LYS A CA 1
ATOM 635 C C . LYS A 1 80 ? -20.961 1.798 3.394 1.00 85.06 80 LYS A C 1
ATOM 637 O O . LYS A 1 80 ? -20.829 1.318 2.272 1.00 85.06 80 LYS A O 1
ATOM 642 N N . MET A 1 81 ? -20.128 2.704 3.907 1.00 74.88 81 MET A N 1
ATOM 643 C CA . MET A 1 81 ? -18.877 3.131 3.273 1.00 74.88 81 MET A CA 1
ATOM 644 C C . MET A 1 81 ? -17.680 2.240 3.628 1.00 74.88 81 MET A C 1
ATOM 646 O O . MET A 1 81 ? -16.720 2.214 2.859 1.00 74.88 81 MET A O 1
ATOM 650 N N . ALA A 1 82 ? -17.716 1.584 4.791 1.00 65.44 82 ALA A N 1
ATOM 651 C CA . ALA A 1 82 ? -16.680 0.672 5.278 1.00 65.44 82 ALA A CA 1
ATOM 652 C C . ALA A 1 82 ? -16.808 -0.732 4.667 1.00 65.44 82 ALA A C 1
ATOM 654 O O . ALA A 1 82 ? -15.744 -1.339 4.411 1.00 65.44 82 ALA A O 1
#

Organism: Amphimedon queenslandica (NCBI:txid400682)